Protein AF-A0A3B8L0F6-F1 (afdb_monomer)

pLDDT: mean 70.86, std 13.29, range [35.72, 90.81]

Secondary structure (DSSP, 8-state):
-HHHHHHHHHHHHHHHHHHHHHHHHHHHHHH-------SSHHHHHHHHHHHHHHHHHHHHHHH-HHHHHHHHHH-SS-HHHHHHHHHHHHHHTT--HHHHTTSBHHHHHHHHHHH---HHHHHHHHHHHHHHHHTT-TTSBGGGGTTS---------

Sequence (157 aa):
NKDKDIEIAAIDAQQNIAEAQAEIVGEALRNSTIDIVGGETTFFDKIVDSIKAGKSVDRFVDNSAVLTDVKNTFFNGDNQYFTTQLQQFAGQFGISFEDVKDLSVAALIGRMITMTDSDDDKSRLEDLLRVFRGAGVAGQKVASLGLVSNQADGATK

Radius of gyration: 28.63 Å; Cα contacts (8 Å, |Δi|>4): 71; chains: 1; bounding box: 83×54×57 Å

Structure (mmCIF, N/CA/C/O backbone):
data_AF-A0A3B8L0F6-F1
#
_entry.id   AF-A0A3B8L0F6-F1
#
loop_
_atom_site.group_PDB
_atom_site.id
_atom_site.type_symbol
_atom_site.label_atom_id
_atom_site.label_alt_id
_atom_site.label_comp_id
_atom_site.label_asym_id
_atom_site.label_entity_id
_atom_site.label_seq_id
_atom_site.pdbx_PDB_ins_code
_atom_site.Cartn_x
_atom_site.Cartn_y
_atom_site.Cartn_z
_atom_site.occupancy
_atom_site.B_iso_or_equiv
_atom_site.auth_seq_id
_atom_site.auth_comp_id
_atom_site.auth_asym_id
_atom_site.auth_atom_id
_atom_site.pdbx_PDB_model_num
ATOM 1 N N . ASN A 1 1 ? -61.389 9.939 32.278 1.00 63.78 1 ASN A N 1
ATOM 2 C CA . ASN A 1 1 ? -60.935 8.548 32.506 1.00 63.78 1 ASN A CA 1
ATOM 3 C C . ASN A 1 1 ? -60.111 8.014 31.349 1.00 63.78 1 ASN A C 1
ATOM 5 O O . ASN A 1 1 ? -58.996 7.617 31.620 1.00 63.78 1 ASN A O 1
ATOM 9 N N . LYS A 1 2 ? -60.550 8.128 30.085 1.00 70.81 2 LYS A N 1
ATOM 10 C CA . LYS A 1 2 ? -59.768 7.654 28.925 1.00 70.81 2 LYS A CA 1
ATOM 11 C C . LYS A 1 2 ? -58.355 8.247 28.796 1.00 70.81 2 LYS A C 1
ATOM 13 O O . LYS A 1 2 ? -57.433 7.503 28.506 1.00 70.81 2 LYS A O 1
ATOM 18 N N . ASP A 1 3 ? -58.169 9.543 29.048 1.00 75.88 3 ASP A N 1
ATOM 19 C CA . ASP A 1 3 ? -56.848 10.183 28.886 1.00 75.88 3 ASP A CA 1
ATOM 20 C C . ASP A 1 3 ? -55.818 9.676 29.904 1.00 75.88 3 ASP A C 1
ATOM 22 O O . ASP A 1 3 ? -54.661 9.455 29.569 1.00 75.88 3 ASP A O 1
ATOM 26 N N . LYS A 1 4 ? -56.271 9.406 31.133 1.00 79.75 4 LYS A N 1
ATOM 27 C CA . LYS A 1 4 ? -55.439 8.849 32.203 1.00 79.75 4 LYS A CA 1
ATOM 28 C C . LYS A 1 4 ? -55.053 7.395 31.917 1.00 79.75 4 LYS A C 1
ATOM 30 O O . LYS A 1 4 ? -53.928 7.003 32.189 1.00 79.75 4 LYS A O 1
ATOM 35 N N . ASP A 1 5 ? -55.966 6.618 31.336 1.00 79.44 5 ASP A N 1
ATOM 36 C CA . ASP A 1 5 ? -55.697 5.230 30.943 1.00 79.44 5 ASP A CA 1
ATOM 37 C C . ASP A 1 5 ? -54.689 5.160 29.779 1.00 79.44 5 ASP A C 1
ATOM 39 O O . ASP A 1 5 ? -53.827 4.284 29.758 1.00 79.44 5 ASP A O 1
ATOM 43 N N . ILE A 1 6 ? -54.749 6.113 28.837 1.00 82.06 6 ILE A N 1
ATOM 44 C CA . ILE A 1 6 ? -53.774 6.243 27.740 1.00 82.06 6 ILE A CA 1
ATOM 45 C C . ILE A 1 6 ? -52.395 6.636 28.281 1.00 82.06 6 ILE A C 1
ATOM 47 O O . ILE A 1 6 ? -51.388 6.086 27.845 1.00 82.06 6 ILE A O 1
ATOM 51 N N . GLU A 1 7 ? -52.343 7.563 29.238 1.00 81.81 7 GLU A N 1
ATOM 52 C CA . GLU A 1 7 ? -51.091 8.006 29.855 1.00 81.81 7 GLU A CA 1
ATOM 53 C C . GLU A 1 7 ? -50.421 6.882 30.658 1.00 81.81 7 GLU A C 1
ATOM 55 O O . GLU A 1 7 ? -49.219 6.665 30.523 1.00 81.81 7 GLU A O 1
ATOM 60 N N . ILE A 1 8 ? -51.199 6.097 31.412 1.00 86.31 8 ILE A N 1
ATOM 61 C CA . ILE A 1 8 ? -50.694 4.915 32.126 1.00 86.31 8 ILE A CA 1
ATOM 62 C C . ILE A 1 8 ? -50.157 3.872 31.135 1.00 86.31 8 ILE A C 1
ATOM 64 O O . ILE A 1 8 ? -49.035 3.400 31.298 1.00 86.31 8 ILE A O 1
ATOM 68 N N . ALA A 1 9 ? -50.896 3.575 30.061 1.00 84.19 9 ALA A N 1
ATOM 69 C CA . ALA A 1 9 ? -50.437 2.639 29.033 1.00 84.19 9 ALA A CA 1
ATOM 70 C C . ALA A 1 9 ? -49.164 3.122 28.308 1.00 84.19 9 ALA A C 1
ATOM 72 O O . ALA A 1 9 ? -48.327 2.312 27.909 1.00 84.19 9 ALA A O 1
ATOM 73 N N . ALA A 1 10 ? -48.995 4.438 28.143 1.00 83.44 10 ALA A N 1
ATOM 74 C CA . ALA A 1 10 ? -47.791 5.023 27.563 1.00 83.44 10 ALA A CA 1
ATOM 75 C C . ALA A 1 10 ? -46.576 4.904 28.500 1.00 83.44 10 ALA A C 1
ATOM 77 O O . ALA A 1 10 ? -45.477 4.611 28.028 1.00 83.44 10 ALA A O 1
ATOM 78 N N . ILE A 1 11 ? -46.769 5.089 29.810 1.00 86.94 11 ILE A N 1
ATOM 79 C CA . ILE A 1 11 ? -45.720 4.898 30.823 1.00 86.94 11 ILE A CA 1
ATOM 80 C C . ILE A 1 11 ? -45.291 3.427 30.875 1.00 86.94 11 ILE A C 1
ATOM 82 O O . ILE A 1 11 ? -44.094 3.145 30.829 1.00 86.94 11 ILE A O 1
ATOM 86 N N . ASP A 1 12 ? -46.243 2.492 30.871 1.00 89.00 12 ASP A N 1
ATOM 87 C CA . ASP A 1 12 ? -45.945 1.055 30.841 1.00 89.00 12 ASP A CA 1
ATOM 88 C C . ASP A 1 12 ? -45.167 0.668 29.572 1.00 89.00 12 ASP A C 1
ATOM 90 O O . ASP A 1 12 ? -44.209 -0.105 29.619 1.00 89.00 12 ASP A O 1
ATOM 94 N N . ALA A 1 13 ? -45.520 1.242 28.417 1.00 87.06 13 ALA A N 1
ATOM 95 C CA . ALA A 1 13 ? -44.775 1.030 27.179 1.00 87.06 13 ALA A CA 1
ATOM 96 C C . ALA A 1 13 ? -43.332 1.561 27.270 1.00 87.06 13 ALA A C 1
ATOM 98 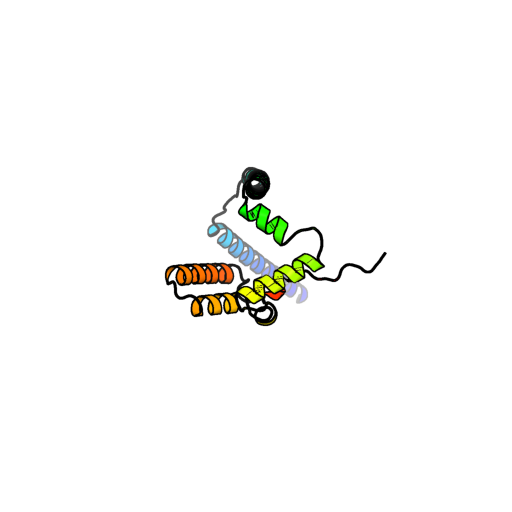O O . ALA A 1 13 ? -42.402 0.886 26.831 1.00 87.06 13 ALA A O 1
ATOM 99 N N . GLN A 1 14 ? -43.126 2.739 27.866 1.00 85.25 14 GLN A N 1
ATOM 100 C CA . GLN A 1 14 ? -41.789 3.299 28.086 1.00 85.25 14 GLN A CA 1
ATOM 101 C C . GLN A 1 14 ? -40.955 2.444 29.043 1.00 85.25 14 GLN A C 1
ATOM 103 O O . GLN A 1 14 ? -39.772 2.229 28.781 1.00 85.25 14 GLN A O 1
ATOM 108 N N . GLN A 1 15 ? -41.565 1.926 30.111 1.00 89.88 15 GLN A N 1
ATOM 109 C CA . GLN A 1 15 ? -40.901 1.034 31.056 1.00 89.88 15 GLN A CA 1
ATOM 110 C C . GLN A 1 15 ? -40.424 -0.249 30.366 1.00 89.88 15 GLN A C 1
ATOM 112 O O . GLN A 1 15 ? -39.253 -0.601 30.486 1.00 89.88 15 GLN A O 1
ATOM 117 N N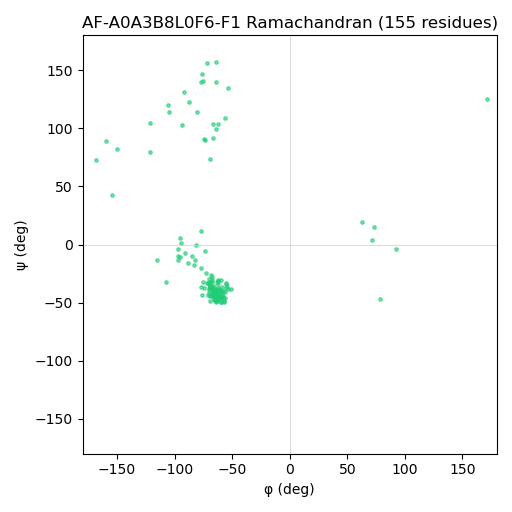 . ASN A 1 16 ? -41.285 -0.882 29.565 1.00 87.31 16 ASN A N 1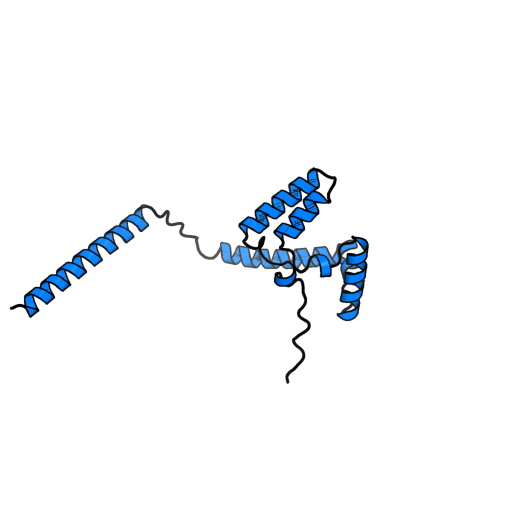
ATOM 118 C CA . ASN A 1 16 ? -40.930 -2.086 28.809 1.00 87.31 16 ASN A CA 1
ATOM 119 C C . ASN A 1 16 ? -39.796 -1.833 27.798 1.00 87.31 16 ASN A C 1
ATOM 121 O O . ASN A 1 16 ? -38.916 -2.672 27.614 1.00 87.31 16 ASN A O 1
ATOM 125 N N . ILE A 1 17 ? -39.786 -0.664 27.146 1.00 86.69 17 ILE A N 1
ATOM 126 C CA . ILE A 1 17 ? -38.710 -0.277 26.220 1.00 86.69 17 ILE A CA 1
ATOM 127 C C . ILE A 1 17 ? -37.392 -0.078 26.973 1.00 86.69 17 ILE A C 1
ATOM 129 O O . ILE A 1 17 ? -36.349 -0.535 26.507 1.00 86.69 17 ILE A O 1
ATOM 133 N N . ALA A 1 18 ? -37.425 0.597 28.122 1.00 87.56 18 ALA A N 1
ATOM 134 C CA . ALA A 1 18 ? -36.240 0.820 28.941 1.00 87.56 18 ALA A CA 1
ATOM 135 C C . ALA A 1 18 ? -35.661 -0.501 29.473 1.00 87.56 18 ALA A C 1
ATOM 137 O O . ALA A 1 18 ? -34.444 -0.675 29.477 1.00 87.56 18 ALA A O 1
ATOM 138 N N . GLU A 1 19 ? -36.520 -1.443 29.863 1.00 88.00 19 GLU A N 1
ATOM 139 C CA . GLU A 1 19 ? -36.121 -2.772 30.329 1.00 88.00 19 GLU A CA 1
ATOM 140 C C . GLU A 1 19 ? -35.447 -3.583 29.214 1.00 88.00 19 GLU A C 1
ATOM 142 O O . GLU A 1 19 ? -34.327 -4.061 29.395 1.00 88.00 19 GLU A O 1
ATOM 147 N N . ALA A 1 20 ? -36.043 -3.618 28.017 1.00 87.31 20 ALA A N 1
ATOM 148 C CA . ALA A 1 20 ? -35.443 -4.271 26.853 1.00 87.31 20 ALA A CA 1
ATOM 149 C C . ALA A 1 20 ? -34.111 -3.620 26.428 1.00 87.31 20 ALA A C 1
ATOM 151 O O . ALA A 1 20 ? -33.169 -4.307 26.036 1.00 87.31 20 ALA A O 1
ATOM 152 N N . GLN A 1 21 ? -33.997 -2.290 26.517 1.00 80.62 21 GLN A N 1
ATOM 153 C CA . GLN A 1 21 ? -32.741 -1.587 26.234 1.00 80.62 21 GLN A CA 1
ATOM 154 C C . GLN A 1 21 ? -31.657 -1.920 27.263 1.00 80.62 21 GLN A C 1
ATOM 156 O O . GLN A 1 21 ? -30.509 -2.150 26.883 1.00 80.62 21 GLN A O 1
ATOM 161 N N . ALA A 1 22 ? -32.009 -1.973 28.548 1.00 88.88 22 ALA A N 1
ATOM 162 C CA . ALA A 1 22 ? -31.083 -2.344 29.611 1.00 88.88 22 ALA A CA 1
ATOM 163 C C . ALA A 1 22 ? -30.607 -3.796 29.465 1.00 88.88 22 ALA A C 1
ATOM 165 O O . ALA A 1 22 ? -29.424 -4.067 29.665 1.00 88.88 22 ALA A O 1
ATOM 166 N N . GLU A 1 23 ? -31.493 -4.705 29.059 1.00 89.38 23 GLU A N 1
ATOM 167 C CA . GLU A 1 23 ? -31.158 -6.103 28.786 1.00 89.38 23 GLU A CA 1
ATOM 168 C C . GLU A 1 23 ? -30.182 -6.233 27.609 1.00 89.38 23 GLU A C 1
ATOM 170 O O . GLU A 1 23 ? -29.136 -6.866 27.749 1.00 89.38 23 GLU A O 1
ATOM 175 N N . ILE A 1 24 ? -30.448 -5.562 26.481 1.00 86.75 24 ILE A N 1
ATOM 176 C CA . ILE A 1 24 ? -29.558 -5.578 25.306 1.00 86.75 24 ILE A CA 1
ATOM 177 C C . ILE A 1 24 ? -28.183 -4.986 25.642 1.00 86.75 24 ILE A C 1
ATOM 179 O O . ILE A 1 24 ? -27.160 -5.540 25.244 1.00 86.75 24 ILE A O 1
ATOM 183 N N . VAL A 1 25 ? -28.136 -3.872 26.380 1.00 83.38 25 VAL A N 1
ATOM 184 C CA . VAL A 1 25 ? -26.873 -3.251 26.812 1.00 83.38 25 VAL A CA 1
ATOM 185 C C . VAL A 1 25 ? -26.133 -4.154 27.800 1.00 83.38 25 VAL A C 1
ATOM 187 O O . VAL A 1 25 ? -24.917 -4.306 27.696 1.00 83.38 25 VAL A O 1
ATOM 190 N N . GLY A 1 26 ? -26.852 -4.786 28.728 1.00 85.38 26 GLY A N 1
ATOM 191 C CA . GLY A 1 26 ? -26.292 -5.738 29.683 1.00 85.38 26 GLY A CA 1
ATOM 192 C C . GLY A 1 26 ? -25.671 -6.949 28.993 1.00 85.38 26 GLY A C 1
ATOM 193 O O . GLY A 1 26 ? -24.535 -7.309 29.295 1.00 85.38 26 GLY A O 1
ATOM 194 N N . GLU A 1 27 ? -26.367 -7.527 28.016 1.00 82.94 27 GLU A N 1
ATOM 195 C CA . GLU A 1 27 ? -25.877 -8.674 27.251 1.00 82.94 27 GLU A CA 1
ATOM 196 C C . GLU A 1 27 ? -24.719 -8.284 26.320 1.00 82.94 27 GLU A C 1
ATOM 198 O O . GLU A 1 27 ? -23.724 -9.006 26.219 1.00 82.94 27 GLU A O 1
ATOM 203 N N . ALA A 1 28 ? -24.778 -7.091 25.717 1.00 78.69 28 ALA A N 1
ATOM 204 C CA . ALA A 1 28 ? -23.678 -6.537 24.936 1.00 78.69 28 ALA A CA 1
ATOM 205 C C . ALA A 1 28 ? -22.418 -6.349 25.793 1.00 78.69 28 ALA A C 1
ATOM 207 O O . ALA A 1 28 ? -21.335 -6.716 25.350 1.00 78.69 28 ALA A O 1
ATOM 208 N N . LEU A 1 29 ? -22.535 -5.844 27.024 1.00 76.69 29 LEU A N 1
ATOM 209 C CA . LEU A 1 29 ? -21.406 -5.710 27.953 1.00 76.69 29 LEU A CA 1
ATOM 210 C C . LEU A 1 29 ? -20.914 -7.063 28.482 1.00 76.69 29 LEU A C 1
ATOM 212 O O . LEU A 1 29 ? -19.718 -7.229 28.705 1.00 76.69 29 LEU A O 1
ATOM 216 N N . ARG A 1 30 ? -21.813 -8.036 28.664 1.00 80.19 30 ARG A N 1
ATOM 217 C CA . ARG A 1 30 ? -21.471 -9.386 29.130 1.00 80.19 30 ARG A CA 1
ATOM 218 C C . ARG A 1 30 ? -20.687 -10.184 28.088 1.00 80.19 30 ARG A C 1
ATOM 220 O O . ARG A 1 30 ? -19.806 -10.954 28.462 1.00 80.19 30 ARG A O 1
ATOM 227 N N . ASN A 1 31 ? -21.003 -10.001 26.805 1.00 72.62 31 ASN A N 1
ATOM 228 C CA . ASN A 1 31 ? -20.358 -10.699 25.691 1.00 72.62 31 ASN A CA 1
ATOM 229 C C . ASN A 1 31 ? -19.227 -9.890 25.024 1.00 72.62 31 ASN A C 1
ATOM 231 O O . ASN A 1 31 ? -18.440 -10.445 24.259 1.00 72.62 31 ASN A O 1
ATOM 235 N N . SER A 1 32 ? -19.116 -8.587 25.297 1.00 64.31 32 SER A N 1
ATOM 236 C CA . SER A 1 32 ? -18.000 -7.779 24.800 1.00 64.31 32 SER A CA 1
ATOM 237 C C . SER A 1 32 ? -16.771 -7.988 25.674 1.00 64.31 32 SER A C 1
ATOM 239 O O . SER A 1 32 ? -16.730 -7.584 26.834 1.00 64.31 32 SER A O 1
ATOM 241 N N . THR A 1 33 ? -15.722 -8.576 25.105 1.00 64.62 33 THR A N 1
ATOM 242 C CA . THR A 1 33 ? -14.370 -8.457 25.655 1.00 64.62 33 THR A CA 1
ATOM 243 C C . THR A 1 33 ? -13.976 -6.980 25.602 1.00 64.62 33 THR A C 1
ATOM 245 O O . THR A 1 33 ? -13.719 -6.444 24.526 1.00 64.62 33 THR A O 1
ATOM 248 N N . ILE A 1 34 ? -14.001 -6.284 26.743 1.00 56.62 34 ILE A N 1
ATOM 249 C CA . ILE A 1 34 ? -13.574 -4.882 26.814 1.00 56.62 34 ILE A CA 1
ATOM 250 C C . ILE A 1 34 ? -12.043 -4.850 26.739 1.00 56.62 34 ILE A C 1
ATOM 252 O O . ILE A 1 34 ? -11.358 -4.905 27.760 1.00 56.62 34 ILE A O 1
ATOM 256 N N . ASP A 1 35 ? -11.513 -4.751 25.521 1.00 55.00 35 ASP A N 1
ATOM 257 C CA . ASP A 1 35 ? -10.113 -4.407 25.278 1.00 55.00 35 ASP A CA 1
ATOM 258 C C . ASP A 1 35 ? -9.917 -2.912 25.563 1.00 55.00 35 ASP A C 1
ATOM 260 O O . ASP A 1 35 ? -10.083 -2.047 24.699 1.00 55.00 35 ASP A O 1
ATOM 264 N N . ILE A 1 36 ? -9.578 -2.590 26.815 1.00 61.38 36 ILE A N 1
ATOM 265 C CA . ILE A 1 36 ? -9.073 -1.264 27.179 1.00 61.38 36 ILE A CA 1
ATOM 266 C C . ILE A 1 36 ? -7.703 -1.107 26.502 1.00 61.38 36 ILE A C 1
ATOM 268 O O . ILE A 1 36 ? -6.673 -1.489 27.058 1.00 61.38 36 ILE A O 1
ATOM 272 N N . VAL A 1 37 ? -7.673 -0.555 25.287 1.00 56.91 37 VAL A N 1
ATOM 273 C CA . VAL A 1 37 ? -6.415 -0.146 24.651 1.00 56.91 37 VAL A CA 1
ATOM 274 C C . VAL A 1 37 ? -5.827 1.020 25.449 1.00 56.91 37 VAL A C 1
ATOM 276 O O . VAL A 1 37 ? -6.322 2.146 25.418 1.00 56.91 37 VAL A O 1
ATOM 279 N N . GLY A 1 38 ? -4.802 0.704 26.242 1.00 58.25 38 GLY A N 1
ATOM 280 C CA . GLY A 1 38 ? -4.082 1.640 27.096 1.00 58.25 38 GLY A CA 1
ATOM 281 C C . GLY A 1 38 ? -3.572 2.858 26.325 1.00 58.25 38 GLY A C 1
ATOM 282 O O . GLY A 1 38 ? -3.031 2.748 25.224 1.00 58.25 38 GLY A O 1
ATOM 283 N N . GLY A 1 39 ? -3.775 4.030 26.924 1.00 68.75 39 GLY A N 1
ATOM 284 C CA . GLY A 1 39 ? -3.317 5.312 26.411 1.00 68.75 39 GLY A CA 1
ATOM 285 C C . GLY A 1 39 ? -1.790 5.438 26.340 1.00 68.75 39 GLY A C 1
ATOM 286 O O . GLY A 1 39 ? -1.045 4.776 27.055 1.00 68.75 39 GLY A O 1
ATOM 287 N N . GLU A 1 40 ? -1.364 6.352 25.467 1.00 60.22 40 GLU A N 1
ATOM 288 C CA . GLU A 1 40 ? -0.010 6.902 25.282 1.00 60.22 40 GLU A CA 1
ATOM 289 C C . GLU A 1 40 ? 1.018 6.051 24.513 1.00 60.22 40 GLU A C 1
ATOM 291 O O . GLU A 1 40 ? 1.625 6.575 23.576 1.00 60.22 40 GLU A O 1
ATOM 296 N N . THR A 1 41 ? 1.182 4.751 24.781 1.00 59.69 41 THR A N 1
ATOM 297 C CA . THR A 1 41 ? 2.279 3.975 24.154 1.00 59.69 41 THR A CA 1
ATOM 298 C C . THR A 1 41 ? 2.093 3.802 22.643 1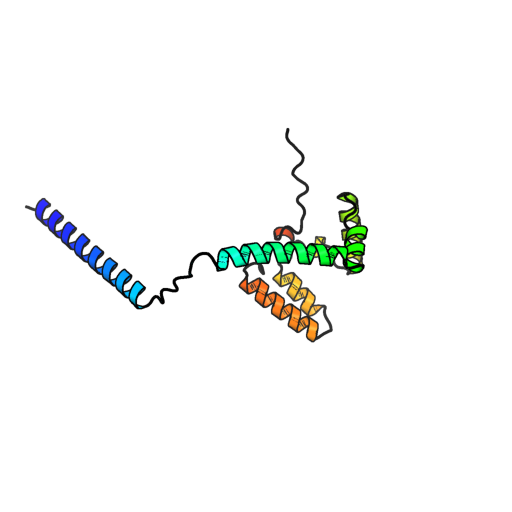.00 59.69 41 THR A C 1
ATOM 300 O O . THR A 1 41 ? 3.000 4.088 21.870 1.00 59.69 41 THR A O 1
ATOM 303 N N . THR A 1 42 ? 0.881 3.480 22.179 1.00 61.38 42 THR A N 1
ATOM 304 C CA . THR A 1 42 ? 0.597 3.322 20.739 1.00 61.38 42 THR A CA 1
ATOM 305 C C . THR A 1 42 ? 0.667 4.639 19.957 1.00 61.38 42 THR A C 1
ATOM 307 O O . THR A 1 42 ? 0.922 4.632 18.755 1.00 61.38 42 THR A O 1
ATOM 310 N N . PHE A 1 43 ? 0.432 5.785 20.605 1.00 60.34 43 PHE A N 1
ATOM 311 C CA . PHE A 1 43 ? 0.558 7.094 19.956 1.00 60.34 43 PHE A CA 1
ATOM 312 C C . PHE A 1 43 ? 2.028 7.495 19.807 1.00 60.34 43 PHE A C 1
ATOM 314 O O . PHE A 1 43 ? 2.437 7.935 18.732 1.00 60.34 43 PHE A O 1
ATOM 321 N N . PHE A 1 44 ? 2.830 7.280 20.853 1.00 64.12 44 PHE A N 1
ATOM 322 C CA . PHE A 1 44 ? 4.272 7.493 20.797 1.00 64.12 44 PHE A CA 1
ATOM 323 C C . PHE A 1 44 ? 4.939 6.561 19.782 1.00 64.12 44 PHE A C 1
ATOM 325 O O . PHE A 1 44 ? 5.697 7.040 18.940 1.00 64.12 44 PHE A O 1
ATOM 332 N N . ASP A 1 45 ? 4.583 5.274 19.784 1.00 62.78 45 ASP A N 1
ATOM 333 C CA . ASP A 1 45 ? 5.090 4.300 18.814 1.00 62.78 45 ASP A CA 1
ATOM 334 C C . ASP A 1 45 ? 4.725 4.715 17.389 1.00 62.78 45 ASP A C 1
ATOM 336 O O . ASP A 1 45 ? 5.598 4.783 16.533 1.00 62.78 45 ASP A O 1
ATOM 340 N N . LYS A 1 46 ? 3.482 5.145 17.134 1.00 62.03 46 LYS A N 1
ATOM 341 C CA . LYS A 1 46 ? 3.086 5.647 15.808 1.00 62.03 46 LYS A CA 1
ATOM 342 C C . LYS A 1 46 ? 3.866 6.887 15.372 1.00 62.03 46 LYS A C 1
ATOM 344 O O . LYS A 1 46 ? 4.233 6.976 14.201 1.00 62.03 46 LYS A O 1
ATOM 349 N N . ILE A 1 47 ? 4.133 7.844 16.264 1.00 60.91 47 ILE A N 1
ATOM 350 C CA . ILE A 1 47 ? 4.915 9.046 15.922 1.00 60.91 47 ILE A CA 1
ATOM 351 C C . ILE A 1 47 ? 6.376 8.683 15.667 1.00 60.91 47 ILE A C 1
ATOM 353 O O . ILE A 1 47 ? 6.948 9.086 14.654 1.00 60.91 47 ILE A O 1
ATOM 357 N N . VAL A 1 48 ? 6.986 7.916 16.565 1.00 64.38 48 VAL A N 1
ATOM 358 C CA . VAL A 1 48 ? 8.392 7.530 16.456 1.00 64.38 48 VAL A CA 1
ATOM 359 C C . VAL A 1 48 ? 8.612 6.616 15.256 1.00 64.38 48 VAL A C 1
ATOM 361 O O . VAL A 1 48 ? 9.593 6.809 14.540 1.00 64.38 48 VAL A O 1
ATOM 364 N N . ASP A 1 49 ? 7.699 5.692 14.975 1.0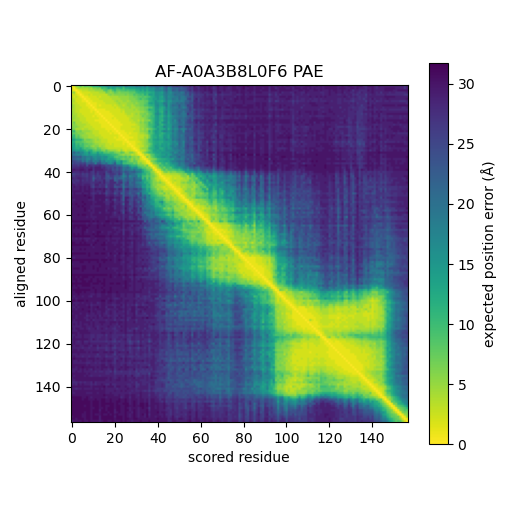0 58.94 49 ASP A N 1
ATOM 365 C CA . ASP A 1 49 ? 7.757 4.837 13.791 1.00 58.94 49 ASP A CA 1
ATOM 366 C C . ASP A 1 49 ? 7.540 5.633 12.509 1.00 58.94 49 ASP A C 1
ATOM 368 O O . ASP A 1 49 ? 8.244 5.392 11.535 1.00 58.94 49 ASP A O 1
ATOM 372 N N . SER A 1 50 ? 6.677 6.653 12.505 1.00 59.75 50 SER A N 1
ATOM 373 C CA . SER A 1 50 ? 6.524 7.548 11.347 1.00 59.75 50 SER A CA 1
ATOM 374 C C . SER A 1 50 ? 7.793 8.368 11.086 1.00 59.75 50 SER A C 1
ATOM 376 O O . SER A 1 50 ? 8.214 8.525 9.939 1.00 59.75 50 SER A O 1
ATOM 378 N N . ILE A 1 51 ? 8.456 8.849 12.143 1.00 62.84 51 ILE A N 1
ATOM 379 C CA . ILE A 1 51 ? 9.719 9.595 12.037 1.00 62.84 51 ILE A CA 1
ATOM 380 C C . ILE A 1 51 ? 10.868 8.669 11.608 1.00 62.84 51 ILE A C 1
ATOM 382 O O . ILE A 1 51 ? 11.685 9.047 10.764 1.00 62.84 51 ILE A O 1
ATOM 386 N N . LYS A 1 52 ? 10.938 7.449 12.154 1.00 58.84 52 LYS A N 1
ATOM 387 C CA . LYS A 1 52 ? 11.919 6.428 11.755 1.00 58.84 52 LYS A CA 1
ATOM 388 C C . LYS A 1 52 ? 11.698 5.979 10.314 1.00 58.84 52 LYS A C 1
ATOM 390 O O . LYS A 1 52 ? 12.670 5.912 9.567 1.00 58.84 52 LYS A O 1
ATOM 395 N N . ALA A 1 53 ? 10.453 5.737 9.910 1.00 58.12 53 ALA A N 1
ATOM 396 C CA . ALA A 1 53 ? 10.090 5.397 8.540 1.00 58.12 53 ALA A CA 1
ATOM 397 C C . ALA A 1 53 ? 10.506 6.518 7.582 1.00 58.12 53 ALA A C 1
ATOM 399 O O . ALA A 1 53 ? 11.253 6.251 6.645 1.00 58.12 53 ALA A O 1
ATOM 400 N N . GLY A 1 54 ? 10.156 7.775 7.883 1.00 60.88 54 GLY A N 1
ATOM 401 C CA . GLY A 1 54 ? 10.546 8.936 7.077 1.00 60.88 54 GLY A CA 1
ATOM 402 C C . GLY A 1 54 ? 12.062 9.074 6.913 1.00 60.88 54 GLY A C 1
ATOM 403 O O . GLY A 1 54 ? 12.551 9.164 5.792 1.00 60.88 54 GLY A O 1
ATOM 404 N N . LYS A 1 55 ? 12.830 8.992 8.010 1.00 61.38 55 LYS A N 1
ATOM 405 C CA . LYS A 1 55 ? 14.305 9.042 7.953 1.00 61.38 55 LYS A CA 1
ATOM 406 C C . LYS A 1 55 ? 14.936 7.828 7.276 1.00 61.38 55 LYS A C 1
ATOM 408 O O . LYS A 1 55 ? 16.006 7.954 6.687 1.00 61.38 55 LYS A O 1
ATOM 413 N N . SER A 1 56 ? 14.336 6.648 7.398 1.00 57.44 56 SER A N 1
ATOM 414 C CA . SER A 1 56 ? 14.848 5.446 6.740 1.00 57.44 56 SER A CA 1
ATOM 415 C C . SER A 1 56 ? 14.640 5.520 5.230 1.00 57.44 56 SER A C 1
ATOM 417 O O . SER A 1 56 ? 15.589 5.267 4.499 1.00 57.44 56 SER A O 1
ATOM 419 N N . VAL A 1 57 ? 13.466 5.960 4.767 1.00 59.25 57 VAL A N 1
ATOM 420 C CA . VAL A 1 57 ? 13.165 6.171 3.344 1.00 59.25 57 VAL A CA 1
ATOM 421 C C . VAL A 1 57 ? 14.090 7.231 2.749 1.00 59.25 57 VAL A C 1
ATOM 423 O O . VAL A 1 57 ? 14.700 6.974 1.718 1.00 59.25 57 VAL A O 1
ATOM 426 N N . ASP A 1 58 ? 14.277 8.361 3.434 1.00 60.16 58 ASP A N 1
ATOM 427 C CA . ASP A 1 58 ? 15.200 9.430 3.022 1.00 60.16 58 ASP A CA 1
ATOM 428 C C . ASP A 1 58 ? 16.641 8.905 2.870 1.00 60.16 58 ASP A C 1
ATOM 430 O O . ASP A 1 58 ? 17.275 9.050 1.826 1.00 60.16 58 ASP A O 1
ATOM 434 N N . ARG A 1 59 ? 17.121 8.128 3.853 1.00 61.09 59 ARG A N 1
ATOM 435 C CA . ARG A 1 59 ? 18.434 7.470 3.764 1.00 61.09 59 ARG A CA 1
ATOM 436 C C . ARG A 1 59 ? 18.506 6.407 2.671 1.00 61.09 59 ARG A C 1
ATOM 438 O O . ARG A 1 59 ? 19.574 6.252 2.087 1.00 61.09 59 ARG A O 1
ATOM 445 N N . PHE A 1 60 ? 17.440 5.656 2.403 1.00 55.97 60 PHE A N 1
ATOM 446 C CA . PHE A 1 60 ? 17.413 4.660 1.327 1.00 55.97 60 PHE A CA 1
ATOM 447 C C . PHE A 1 60 ? 17.441 5.314 -0.057 1.00 55.97 60 PHE A C 1
ATOM 449 O O . PHE A 1 60 ? 18.093 4.780 -0.950 1.00 55.97 60 PHE A O 1
ATOM 456 N N . VAL A 1 61 ? 16.789 6.465 -0.228 1.00 62.47 61 VAL A N 1
ATOM 457 C CA . VAL A 1 61 ? 16.846 7.259 -1.462 1.00 62.47 61 VAL A CA 1
ATOM 458 C C . VAL A 1 61 ? 18.258 7.811 -1.674 1.00 62.47 61 VAL A C 1
ATOM 460 O O . VAL A 1 61 ? 18.823 7.604 -2.745 1.00 62.47 61 VAL A O 1
ATOM 463 N N . ASP A 1 62 ? 18.863 8.410 -0.644 1.00 63.06 62 ASP A N 1
ATOM 464 C CA . ASP A 1 62 ? 20.205 9.006 -0.729 1.00 63.06 62 ASP A CA 1
ATOM 465 C C . ASP A 1 62 ? 21.343 7.976 -0.861 1.00 63.06 62 ASP A C 1
ATOM 467 O O . ASP A 1 62 ? 22.380 8.269 -1.452 1.00 63.06 62 ASP A O 1
ATOM 471 N N . ASN A 1 63 ? 21.187 6.765 -0.307 1.00 58.91 63 ASN A N 1
ATOM 472 C CA . ASN A 1 63 ? 22.223 5.719 -0.351 1.00 58.91 63 ASN A CA 1
ATOM 473 C C . ASN A 1 63 ? 22.027 4.694 -1.479 1.00 58.91 63 ASN A C 1
ATOM 475 O O . ASN A 1 63 ? 22.868 3.810 -1.643 1.00 58.91 63 ASN A O 1
ATOM 479 N N . SER A 1 64 ? 20.941 4.770 -2.250 1.00 53.31 64 SER A N 1
ATOM 480 C CA . SER A 1 64 ? 20.698 3.845 -3.356 1.00 53.31 64 SER A CA 1
ATOM 481 C C . SER A 1 64 ? 20.952 4.529 -4.691 1.00 53.31 64 SER A C 1
ATOM 483 O O . SER A 1 64 ? 20.202 5.413 -5.108 1.00 53.31 64 SER A O 1
ATOM 485 N N . ALA A 1 65 ? 21.986 4.060 -5.395 1.00 61.97 65 ALA A N 1
ATOM 486 C CA . ALA A 1 65 ? 22.292 4.492 -6.757 1.00 61.97 65 ALA A CA 1
ATOM 487 C C . ALA A 1 65 ? 21.087 4.292 -7.692 1.00 61.97 65 ALA A C 1
ATOM 489 O O . ALA A 1 65 ? 20.771 5.170 -8.479 1.00 61.97 65 ALA A O 1
ATOM 490 N N . VAL A 1 66 ? 20.333 3.201 -7.518 1.00 63.16 66 VAL A N 1
ATOM 491 C CA . VAL A 1 66 ? 19.152 2.891 -8.340 1.00 63.16 66 VAL A CA 1
ATOM 492 C C . VAL A 1 66 ? 18.000 3.866 -8.081 1.00 63.16 66 VAL A C 1
ATOM 494 O O . VAL A 1 66 ? 17.372 4.333 -9.025 1.00 63.16 66 VAL A O 1
ATOM 497 N N . LEU A 1 67 ? 17.713 4.212 -6.820 1.00 56.03 67 LEU A N 1
ATOM 498 C CA . LEU A 1 67 ? 16.650 5.184 -6.514 1.00 56.03 67 LEU A CA 1
ATOM 499 C C . LEU A 1 67 ? 17.071 6.608 -6.897 1.00 56.03 67 LEU A C 1
ATOM 501 O O . LEU A 1 67 ? 16.232 7.389 -7.342 1.00 56.03 67 LEU A O 1
ATOM 505 N N . THR A 1 68 ? 18.360 6.929 -6.774 1.00 68.94 68 THR A N 1
ATOM 506 C CA . THR A 1 68 ? 18.928 8.196 -7.249 1.00 68.94 68 THR A CA 1
ATOM 507 C C . THR A 1 68 ? 18.850 8.299 -8.772 1.00 68.94 68 THR A C 1
ATOM 509 O O . THR A 1 68 ? 18.450 9.338 -9.293 1.00 68.94 68 THR A O 1
ATOM 512 N N . ASP A 1 69 ? 19.136 7.220 -9.498 1.00 67.94 69 ASP A N 1
ATOM 513 C CA . ASP A 1 69 ? 19.025 7.176 -10.955 1.00 67.94 69 ASP A CA 1
ATOM 514 C C . ASP A 1 69 ? 17.570 7.293 -11.408 1.00 67.94 69 ASP A C 1
ATOM 516 O O . ASP A 1 69 ? 17.282 8.051 -12.330 1.00 67.94 69 ASP A O 1
ATOM 520 N N . VAL A 1 70 ? 16.625 6.638 -10.728 1.00 69.56 70 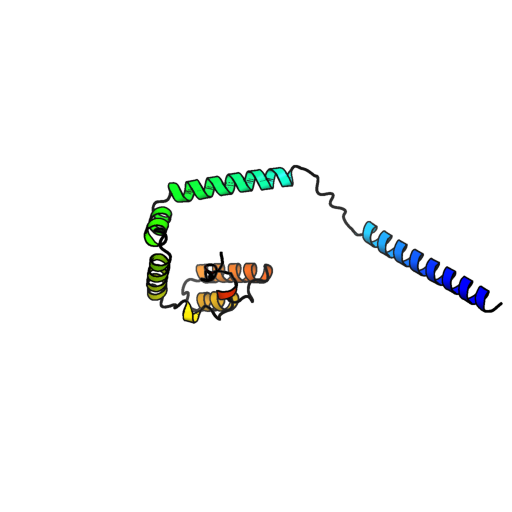VAL A N 1
ATOM 521 C CA . VAL A 1 70 ? 15.184 6.801 -10.991 1.00 69.56 70 VAL A CA 1
ATOM 522 C C . VAL A 1 70 ? 14.733 8.235 -10.703 1.00 69.56 70 VAL A C 1
ATOM 524 O O . VAL A 1 70 ? 14.029 8.825 -11.522 1.00 69.56 70 VAL A O 1
ATOM 527 N N . LYS A 1 71 ? 15.180 8.841 -9.596 1.00 71.69 71 LYS A N 1
ATOM 528 C CA . LYS A 1 71 ? 14.932 10.259 -9.302 1.00 71.69 71 LYS A CA 1
ATOM 529 C C . LYS A 1 71 ? 15.456 11.150 -10.428 1.00 71.69 71 LYS A C 1
ATOM 531 O O . LYS A 1 71 ? 14.711 11.980 -10.924 1.00 71.69 71 LYS A O 1
ATOM 536 N N . ASN A 1 72 ? 16.695 10.960 -10.866 1.00 71.25 72 ASN A N 1
ATOM 537 C CA . ASN A 1 72 ? 17.301 11.785 -11.912 1.00 71.25 72 ASN A CA 1
ATOM 538 C C . ASN A 1 72 ? 16.663 11.555 -13.292 1.00 71.25 72 ASN A C 1
ATOM 540 O O . ASN A 1 72 ? 16.567 12.485 -14.087 1.00 71.25 72 ASN A O 1
ATOM 544 N N . THR A 1 73 ? 16.213 10.329 -13.563 1.00 69.31 73 THR A N 1
ATOM 545 C CA . THR A 1 73 ? 15.607 9.933 -14.841 1.00 69.31 73 THR A CA 1
ATOM 546 C C . THR A 1 73 ? 14.168 10.420 -14.968 1.00 69.31 73 THR A C 1
ATOM 548 O O . THR A 1 73 ? 13.753 10.793 -16.058 1.00 69.31 73 THR A O 1
ATOM 551 N N . PHE A 1 74 ? 13.396 10.430 -13.879 1.00 64.31 74 PHE A N 1
ATOM 552 C CA . PHE A 1 74 ? 11.970 10.766 -13.920 1.00 64.31 74 PHE A CA 1
ATOM 553 C C . PHE A 1 74 ? 11.654 12.145 -13.324 1.00 64.31 74 PHE A C 1
ATOM 555 O O . PHE A 1 74 ? 10.757 12.829 -13.805 1.00 64.31 74 PHE A O 1
ATOM 562 N N . PHE A 1 75 ? 12.393 12.602 -12.316 1.00 68.69 75 PHE A N 1
ATOM 563 C CA . PHE A 1 75 ? 12.051 13.779 -11.519 1.00 68.69 75 PHE A CA 1
ATOM 564 C C . PHE A 1 75 ? 13.157 14.842 -11.580 1.00 68.69 75 PHE A C 1
ATOM 566 O O . PHE A 1 75 ? 13.941 15.010 -10.648 1.00 68.69 75 PHE A O 1
ATOM 573 N N . ASN A 1 76 ? 13.191 15.610 -12.673 1.00 71.69 76 ASN A N 1
ATOM 574 C CA . ASN A 1 76 ? 14.093 16.761 -12.832 1.00 71.69 76 ASN A CA 1
ATOM 575 C C . ASN A 1 76 ? 13.447 18.116 -12.456 1.00 71.69 76 ASN A C 1
ATOM 577 O O . ASN A 1 76 ? 14.063 19.162 -12.648 1.00 71.69 76 ASN A O 1
ATOM 581 N N . GLY A 1 77 ? 12.218 18.102 -11.927 1.00 65.06 77 GLY A N 1
ATOM 582 C CA . GLY A 1 77 ? 11.452 19.304 -11.573 1.00 65.06 77 GLY A CA 1
ATOM 583 C C . GLY A 1 77 ? 10.525 19.828 -12.677 1.00 65.06 77 GLY A C 1
ATOM 584 O O . GLY A 1 77 ? 9.758 20.751 -12.415 1.00 65.06 77 GLY A O 1
ATOM 585 N N . ASP A 1 78 ? 10.544 19.228 -13.872 1.00 72.62 78 ASP A N 1
ATOM 586 C CA . ASP A 1 78 ? 9.640 19.552 -14.977 1.00 72.62 78 ASP A CA 1
ATOM 587 C C . ASP A 1 78 ? 8.567 18.459 -15.162 1.00 72.62 78 ASP A C 1
ATOM 589 O O . ASP A 1 78 ? 8.856 17.289 -15.434 1.00 72.62 78 ASP A O 1
ATOM 593 N N . ASN A 1 79 ? 7.297 18.855 -15.038 1.00 64.88 79 ASN A N 1
ATOM 594 C CA . ASN A 1 79 ? 6.144 17.970 -15.222 1.00 64.88 79 ASN A CA 1
ATOM 595 C C . ASN A 1 79 ? 6.046 17.404 -16.651 1.00 64.88 79 ASN A C 1
ATOM 597 O O . ASN A 1 79 ? 5.546 16.291 -16.851 1.00 64.88 79 ASN A O 1
ATOM 601 N N . GLN A 1 80 ? 6.517 18.146 -17.655 1.00 69.56 80 GLN A N 1
ATOM 602 C CA . GLN A 1 80 ? 6.467 17.721 -19.055 1.00 69.56 80 GLN A CA 1
ATOM 603 C C . GLN A 1 80 ? 7.508 16.633 -19.349 1.00 69.56 80 GLN A C 1
ATOM 605 O O . GLN A 1 80 ? 7.224 15.663 -20.061 1.00 69.56 80 GLN A O 1
ATOM 610 N N . TYR A 1 81 ? 8.684 16.748 -18.733 1.00 75.25 81 TYR A N 1
ATOM 611 C CA . TYR A 1 81 ? 9.753 15.758 -18.821 1.00 75.25 81 TYR A CA 1
ATOM 612 C C . TYR A 1 81 ? 9.352 14.426 -18.175 1.00 75.25 81 TYR A C 1
ATOM 614 O O . TYR A 1 81 ? 9.471 13.377 -18.807 1.00 75.25 81 TYR A O 1
ATOM 622 N N . PHE A 1 82 ? 8.771 14.472 -16.971 1.00 74.12 82 PHE A N 1
ATOM 623 C CA . PHE A 1 82 ? 8.256 13.282 -16.285 1.00 74.12 82 PHE A CA 1
ATOM 624 C C . PHE A 1 82 ? 7.227 12.524 -17.135 1.00 74.12 82 PHE A C 1
ATOM 626 O O . PHE A 1 82 ? 7.322 11.308 -17.299 1.00 74.12 82 PHE A O 1
ATOM 633 N N . THR A 1 83 ? 6.272 13.247 -17.727 1.00 71.62 83 THR A N 1
ATOM 634 C CA . THR A 1 83 ? 5.212 12.650 -18.555 1.00 71.62 83 THR A CA 1
ATOM 635 C C . THR A 1 83 ? 5.785 11.961 -19.795 1.00 71.62 83 THR A C 1
ATOM 637 O O . THR A 1 83 ? 5.379 10.851 -20.135 1.00 71.62 83 THR A O 1
ATOM 640 N N . THR A 1 84 ? 6.776 12.583 -20.436 1.00 75.94 84 THR A N 1
ATOM 641 C CA . THR A 1 84 ? 7.455 12.030 -21.617 1.00 75.94 84 THR A CA 1
ATOM 642 C C . THR A 1 84 ? 8.245 10.767 -21.268 1.00 75.94 84 THR A C 1
ATOM 644 O O . THR A 1 84 ? 8.161 9.761 -21.976 1.00 75.94 84 THR A O 1
ATOM 647 N N . GLN A 1 85 ? 8.962 10.782 -20.143 1.00 76.44 85 GLN A N 1
ATOM 648 C CA . GLN A 1 85 ? 9.739 9.634 -19.683 1.00 76.44 85 GLN A CA 1
ATOM 649 C C . GLN A 1 85 ? 8.841 8.470 -19.252 1.00 76.44 85 GLN A C 1
ATOM 651 O O . GLN A 1 85 ? 9.140 7.309 -19.529 1.00 76.44 85 GLN A O 1
ATOM 656 N N . LEU A 1 86 ? 7.700 8.773 -18.629 1.00 70.50 86 LEU A N 1
ATOM 657 C CA . LEU A 1 86 ? 6.695 7.785 -18.250 1.00 70.50 86 LEU A CA 1
ATOM 658 C C . LEU A 1 86 ? 6.026 7.153 -19.480 1.00 70.50 86 LEU A C 1
ATOM 660 O O . LEU A 1 86 ? 5.825 5.942 -19.505 1.00 70.50 86 LEU A O 1
ATOM 664 N N . GLN A 1 87 ? 5.737 7.942 -20.520 1.00 66.19 87 GLN A N 1
ATOM 665 C CA . GLN A 1 87 ? 5.227 7.437 -21.800 1.00 66.19 87 GLN A CA 1
ATOM 666 C C . GLN A 1 87 ? 6.249 6.541 -22.514 1.00 66.19 87 GLN A C 1
ATOM 668 O O . GLN A 1 87 ? 5.880 5.481 -23.019 1.00 66.19 87 GLN A O 1
ATOM 673 N N . GLN A 1 88 ? 7.533 6.915 -22.516 1.00 67.88 88 GLN A N 1
ATOM 674 C CA . GLN A 1 88 ? 8.602 6.071 -23.061 1.00 67.88 88 GLN A CA 1
ATOM 675 C C . GLN A 1 88 ? 8.771 4.767 -22.279 1.00 67.88 88 GLN A C 1
ATOM 677 O O . GLN A 1 88 ? 8.904 3.708 -22.887 1.00 67.88 88 GLN A O 1
ATOM 682 N N . PHE A 1 89 ? 8.736 4.829 -20.949 1.00 67.12 89 PHE A N 1
ATOM 683 C CA . PHE A 1 89 ? 8.841 3.654 -20.091 1.00 67.12 89 PHE A CA 1
ATOM 684 C C . PHE A 1 89 ? 7.645 2.713 -20.280 1.00 67.12 89 PHE A C 1
ATOM 686 O O . PHE A 1 89 ? 7.836 1.528 -20.520 1.00 67.12 89 PHE A O 1
ATOM 693 N N . ALA A 1 90 ? 6.414 3.234 -20.280 1.00 59.25 90 ALA A N 1
ATOM 694 C CA . ALA A 1 90 ? 5.206 2.452 -20.558 1.00 59.25 90 ALA A CA 1
ATOM 695 C C . ALA A 1 90 ? 5.254 1.780 -21.946 1.00 59.25 90 ALA A C 1
ATOM 697 O O . ALA A 1 90 ? 4.925 0.600 -22.089 1.00 59.25 90 ALA A O 1
ATOM 698 N N . GLY A 1 91 ? 5.766 2.497 -22.954 1.00 59.91 91 GLY A N 1
ATOM 699 C CA . GLY A 1 91 ? 6.002 1.956 -24.293 1.00 59.91 91 GLY A CA 1
ATOM 700 C C . GLY A 1 91 ? 6.976 0.770 -24.332 1.00 59.91 91 GLY A C 1
ATOM 701 O O . GLY A 1 91 ? 6.804 -0.121 -25.160 1.00 59.91 91 GLY A O 1
ATOM 702 N N . GLN A 1 92 ? 7.954 0.699 -23.420 1.00 56.94 92 GLN A N 1
ATOM 703 C CA . GLN A 1 92 ? 8.925 -0.406 -23.353 1.00 56.94 92 GLN A CA 1
ATOM 704 C C . GLN A 1 92 ? 8.327 -1.719 -22.831 1.00 56.94 92 GLN A C 1
ATOM 706 O O . GLN A 1 92 ? 8.826 -2.788 -23.176 1.00 56.94 92 GLN A O 1
ATOM 711 N N . PHE A 1 93 ? 7.245 -1.66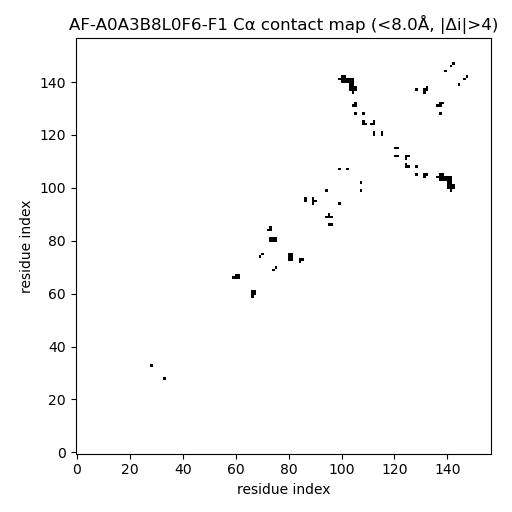1 -22.051 1.00 54.03 93 PHE A N 1
ATOM 712 C CA . PHE A 1 93 ? 6.546 -2.852 -21.548 1.00 54.03 93 PHE A CA 1
ATOM 713 C C . PHE A 1 93 ? 5.368 -3.273 -22.436 1.00 54.03 93 PHE A C 1
ATOM 715 O O . PHE A 1 93 ? 4.669 -4.229 -22.109 1.00 54.03 93 PHE A O 1
ATOM 722 N N . GLY A 1 94 ? 5.125 -2.568 -23.550 1.00 57.00 94 GLY A N 1
ATOM 723 C CA . GLY A 1 94 ? 3.993 -2.838 -24.442 1.00 57.00 94 GLY A CA 1
ATOM 724 C C . GLY A 1 94 ? 2.625 -2.634 -23.777 1.00 57.00 94 GLY A C 1
ATOM 725 O O . GLY A 1 94 ? 1.625 -3.173 -24.249 1.00 57.00 94 GLY A O 1
ATOM 726 N N . ILE A 1 95 ? 2.583 -1.890 -22.667 1.00 57.94 95 ILE A N 1
ATOM 727 C CA . ILE A 1 95 ? 1.375 -1.596 -21.897 1.00 57.94 95 ILE A CA 1
ATOM 728 C C . ILE A 1 95 ? 1.230 -0.078 -21.864 1.00 57.94 95 ILE A C 1
ATOM 730 O O . ILE A 1 95 ? 1.946 0.606 -21.133 1.00 57.94 95 ILE A O 1
ATOM 734 N N . SER A 1 96 ? 0.300 0.463 -22.649 1.00 59.72 96 SER A N 1
ATOM 735 C CA . SER A 1 96 ? 0.019 1.896 -22.600 1.00 59.72 96 SER A CA 1
ATOM 736 C C . SER A 1 96 ? -0.818 2.202 -21.360 1.00 59.72 96 SER A C 1
ATOM 738 O O . SER A 1 96 ? -1.751 1.469 -21.034 1.00 59.72 96 SER A O 1
ATOM 740 N N . PHE A 1 97 ? -0.536 3.316 -20.678 1.00 60.59 97 PHE A N 1
ATOM 741 C CA . PHE A 1 97 ? -1.384 3.792 -19.575 1.00 60.59 97 PHE A CA 1
ATOM 742 C C . PHE A 1 97 ? -2.850 3.965 -20.022 1.00 60.59 97 PHE A C 1
ATOM 744 O O . PHE A 1 97 ? -3.780 3.652 -19.281 1.00 60.59 97 PHE A O 1
ATOM 751 N N . GLU A 1 98 ? -3.036 4.363 -21.283 1.00 65.44 98 GLU A N 1
ATOM 752 C CA . GLU A 1 98 ? -4.313 4.407 -22.002 1.00 65.44 98 GLU A CA 1
ATOM 753 C C . GLU A 1 98 ? -5.093 3.079 -21.929 1.00 65.44 98 GLU A C 1
ATOM 755 O O . GLU A 1 98 ? -6.309 3.088 -21.743 1.00 65.44 98 GLU A O 1
ATOM 760 N N . ASP A 1 99 ? -4.388 1.945 -21.998 1.00 67.50 99 ASP A N 1
ATOM 761 C CA . ASP A 1 99 ? -4.964 0.597 -22.050 1.00 67.50 99 ASP A CA 1
ATOM 762 C C . ASP A 1 99 ? -5.327 0.053 -20.664 1.00 67.50 99 ASP A C 1
ATOM 764 O O . ASP A 1 99 ? -6.070 -0.922 -20.561 1.00 67.50 99 ASP A O 1
ATOM 768 N N . VAL A 1 100 ? -4.781 0.643 -19.592 1.00 70.75 100 VAL A N 1
ATOM 769 C CA . VAL A 1 100 ? -4.952 0.164 -18.207 1.00 70.75 100 VAL A CA 1
ATOM 770 C C . VAL A 1 100 ? -5.716 1.134 -17.309 1.00 70.75 100 VAL A C 1
ATOM 772 O O . VAL A 1 100 ? -6.179 0.728 -16.245 1.00 70.75 100 VAL A O 1
ATOM 775 N N . LYS A 1 101 ? -5.919 2.390 -17.729 1.00 69.12 101 LYS A N 1
ATOM 776 C CA . LYS A 1 101 ? -6.606 3.425 -16.932 1.00 69.12 101 LYS A CA 1
ATOM 777 C C . LYS A 1 101 ? -8.033 3.042 -16.534 1.00 69.12 101 LYS A C 1
ATOM 779 O O . LYS A 1 101 ? -8.482 3.363 -15.432 1.00 69.12 101 LYS A O 1
ATOM 784 N N . ASP A 1 102 ? -8.733 2.352 -17.432 1.00 78.50 102 ASP A N 1
ATOM 785 C CA . ASP A 1 102 ? -10.122 1.933 -17.249 1.00 78.50 102 ASP A CA 1
ATOM 786 C C . ASP A 1 102 ? -10.258 0.551 -16.605 1.00 78.50 102 ASP A C 1
ATOM 788 O O . ASP A 1 102 ? -11.366 0.158 -16.229 1.00 78.50 102 ASP A O 1
ATOM 792 N N . LEU A 1 103 ? -9.145 -0.165 -16.422 1.00 80.69 103 LEU A N 1
ATOM 793 C CA . LEU A 1 103 ? -9.134 -1.432 -15.706 1.00 80.69 103 LEU A CA 1
ATOM 794 C C . LEU A 1 103 ? -9.218 -1.179 -14.203 1.00 80.69 103 LEU A C 1
ATOM 796 O O . LEU A 1 103 ? -8.683 -0.205 -13.670 1.00 80.69 103 LEU A O 1
ATOM 800 N N . SER A 1 104 ? -9.884 -2.095 -13.504 1.00 83.69 104 SER A N 1
ATOM 801 C CA . SER A 1 104 ? -9.779 -2.169 -12.053 1.00 83.69 104 SER A CA 1
ATOM 802 C C . SER A 1 104 ? -8.411 -2.713 -11.645 1.00 83.69 104 SER A C 1
ATOM 804 O O . SER A 1 104 ? -7.780 -3.454 -12.404 1.00 83.69 104 SER A O 1
ATOM 806 N N . VAL A 1 105 ? -7.963 -2.404 -10.428 1.00 79.75 105 VAL A N 1
ATOM 807 C CA . VAL A 1 105 ? -6.719 -2.968 -9.870 1.00 79.75 105 VAL A CA 1
ATOM 808 C C . VAL A 1 105 ? -6.739 -4.500 -9.924 1.00 79.75 105 VAL A C 1
ATOM 810 O O . VAL A 1 105 ? -5.745 -5.123 -10.287 1.00 79.75 105 VAL A O 1
ATOM 813 N N . ALA A 1 106 ? -7.893 -5.124 -9.671 1.00 83.88 106 ALA A N 1
ATOM 814 C CA . ALA A 1 106 ? -8.058 -6.567 -9.819 1.00 83.88 106 ALA A CA 1
ATOM 815 C C . ALA A 1 106 ? -7.932 -7.063 -11.266 1.00 83.88 106 ALA A C 1
ATOM 817 O O . ALA A 1 106 ? -7.346 -8.119 -11.490 1.00 83.88 106 ALA A O 1
ATOM 818 N N . ALA A 1 107 ? -8.479 -6.331 -12.241 1.00 84.75 107 ALA A N 1
ATOM 819 C CA . ALA A 1 107 ? -8.379 -6.691 -13.655 1.00 84.75 107 ALA A CA 1
ATOM 820 C C . ALA A 1 107 ? -6.944 -6.537 -14.177 1.00 84.75 107 ALA A C 1
ATOM 822 O O . ALA A 1 107 ? -6.479 -7.373 -14.950 1.00 84.75 107 ALA A O 1
ATOM 823 N N . LEU A 1 108 ? -6.223 -5.512 -13.711 1.00 82.94 108 LEU A N 1
ATOM 824 C CA . LEU A 1 108 ? -4.810 -5.313 -14.018 1.00 82.94 108 LEU A CA 1
ATOM 825 C C . LEU A 1 108 ? -3.953 -6.455 -13.451 1.00 82.94 108 LEU A C 1
ATOM 827 O O . LEU A 1 108 ? -3.177 -7.057 -14.188 1.00 82.94 108 LEU A O 1
ATOM 831 N N . ILE A 1 109 ? -4.130 -6.799 -12.170 1.00 83.06 109 ILE A N 1
ATOM 832 C CA . ILE A 1 109 ? -3.401 -7.907 -11.531 1.00 83.06 109 ILE A CA 1
ATOM 833 C C . ILE A 1 109 ? -3.752 -9.248 -12.183 1.00 83.06 109 ILE A C 1
ATOM 835 O O . ILE A 1 109 ? -2.857 -10.036 -12.470 1.00 83.06 109 ILE A O 1
ATOM 839 N N . GLY A 1 110 ? -5.026 -9.484 -12.506 1.00 86.56 110 GLY A N 1
ATOM 840 C CA . GLY A 1 110 ? -5.452 -10.675 -13.244 1.00 86.56 110 GLY A CA 1
ATOM 841 C C . GLY A 1 110 ? -4.780 -10.793 -14.614 1.00 86.56 110 GLY A C 1
ATOM 842 O O . GLY A 1 110 ? -4.297 -11.865 -14.969 1.00 86.56 110 GLY A O 1
ATOM 843 N N . ARG A 1 111 ? -4.667 -9.685 -15.356 1.00 82.44 111 ARG A N 1
ATOM 844 C CA . ARG A 1 111 ? -3.939 -9.650 -16.632 1.00 82.44 111 ARG A CA 1
ATOM 845 C C . ARG A 1 111 ? -2.447 -9.947 -16.442 1.00 82.44 111 ARG A C 1
ATOM 847 O O . ARG A 1 111 ? -1.895 -10.724 -17.214 1.00 82.44 111 ARG A O 1
ATOM 854 N N . MET A 1 112 ? -1.814 -9.410 -15.397 1.00 79.69 112 MET A N 1
ATOM 855 C CA . MET A 1 112 ? -0.409 -9.705 -15.079 1.00 79.69 112 MET A CA 1
ATOM 856 C C . MET A 1 112 ? -0.184 -11.185 -14.738 1.00 79.69 112 MET A C 1
ATOM 858 O O . MET A 1 112 ? 0.777 -11.769 -15.224 1.00 79.69 112 MET A O 1
ATOM 862 N N . ILE A 1 113 ? -1.104 -11.828 -14.009 1.00 84.69 113 ILE A N 1
ATOM 863 C CA . ILE A 1 113 ? -1.043 -13.275 -13.727 1.00 84.69 113 ILE A CA 1
ATOM 864 C C . ILE A 1 113 ? -1.075 -14.091 -15.027 1.00 84.69 113 ILE A C 1
ATOM 866 O O . ILE A 1 113 ? -0.350 -15.074 -15.154 1.00 84.69 113 ILE A O 1
ATOM 870 N N . THR A 1 114 ? -1.881 -13.676 -16.012 1.00 83.81 114 THR A N 1
ATOM 871 C CA . THR A 1 114 ? -1.979 -14.374 -17.309 1.00 83.81 114 THR A CA 1
ATOM 872 C C . THR A 1 114 ? -0.809 -14.118 -18.259 1.00 83.81 114 THR A C 1
ATOM 874 O O . THR A 1 114 ? -0.618 -14.895 -19.187 1.00 83.81 114 THR A O 1
ATOM 877 N N . MET A 1 115 ? -0.057 -13.031 -18.060 1.00 78.81 115 MET A N 1
ATOM 878 C CA . MET A 1 115 ? 1.080 -12.643 -18.910 1.00 78.81 115 MET A CA 1
ATOM 879 C C . MET A 1 115 ? 2.436 -13.081 -18.340 1.00 78.81 115 MET A C 1
ATOM 881 O O . MET A 1 115 ? 3.447 -12.975 -19.026 1.00 78.81 115 MET A O 1
ATOM 885 N N . THR A 1 116 ? 2.464 -13.550 -17.095 1.00 80.81 116 THR A N 1
ATOM 886 C CA . THR A 1 116 ? 3.669 -14.021 -16.414 1.00 80.81 116 THR A CA 1
ATOM 887 C C . THR A 1 116 ? 3.855 -15.523 -16.621 1.00 80.81 116 THR A C 1
ATOM 889 O O . THR A 1 116 ? 2.955 -16.316 -16.343 1.00 80.81 116 THR A O 1
ATOM 892 N N . ASP A 1 117 ? 5.064 -15.925 -17.015 1.00 77.06 117 ASP A N 1
ATOM 893 C CA . ASP A 1 117 ? 5.438 -17.336 -17.191 1.00 77.06 117 ASP A CA 1
ATOM 894 C C . ASP A 1 117 ? 5.978 -17.996 -15.904 1.00 77.06 117 ASP A C 1
ATOM 896 O O . ASP A 1 117 ? 6.034 -19.219 -15.809 1.00 77.06 117 ASP A O 1
ATOM 900 N N . SER A 1 118 ? 6.349 -17.198 -14.898 1.00 82.25 118 SER A N 1
ATOM 901 C CA . SER A 1 118 ? 6.919 -17.641 -13.617 1.00 82.25 118 SER A CA 1
ATOM 902 C C . SER A 1 118 ? 5.832 -17.961 -12.585 1.00 82.25 118 SER A C 1
ATOM 904 O O . SER A 1 118 ? 5.026 -17.100 -12.230 1.00 82.25 118 SER A O 1
ATOM 906 N N . ASP A 1 119 ? 5.820 -19.187 -12.061 1.00 78.75 119 ASP A N 1
ATOM 907 C CA . ASP A 1 119 ? 4.831 -19.609 -11.057 1.00 78.75 119 ASP A CA 1
ATOM 908 C C . ASP A 1 119 ? 5.004 -18.891 -9.703 1.00 78.75 119 ASP A C 1
ATOM 910 O O . ASP A 1 119 ? 4.015 -18.624 -9.015 1.00 78.75 119 ASP A O 1
ATOM 914 N N . ASP A 1 120 ? 6.227 -18.475 -9.362 1.00 81.12 120 ASP A N 1
ATOM 915 C CA . ASP A 1 120 ? 6.503 -17.672 -8.162 1.00 81.12 120 ASP A CA 1
ATOM 916 C C . ASP A 1 120 ? 5.870 -16.277 -8.255 1.00 81.12 120 ASP A C 1
ATOM 918 O O . ASP A 1 120 ? 5.315 -15.757 -7.283 1.00 81.12 120 ASP A O 1
ATOM 922 N N . ASP A 1 121 ? 5.917 -15.668 -9.440 1.00 82.25 121 ASP A N 1
ATOM 923 C CA . ASP A 1 121 ? 5.352 -14.339 -9.663 1.00 82.25 121 ASP A CA 1
ATOM 924 C C . ASP A 1 121 ? 3.824 -14.390 -9.754 1.00 82.25 121 ASP A C 1
ATOM 926 O O . ASP A 1 121 ? 3.156 -13.476 -9.268 1.00 82.25 121 ASP A O 1
ATOM 930 N N . LYS A 1 122 ? 3.248 -15.487 -10.269 1.00 86.25 122 LYS A N 1
ATOM 931 C CA . LYS A 1 122 ? 1.797 -15.730 -10.187 1.00 86.25 122 LYS A CA 1
ATOM 932 C C . LYS A 1 122 ? 1.326 -15.786 -8.736 1.00 86.25 122 LYS A C 1
ATOM 934 O O . LYS A 1 122 ? 0.397 -15.066 -8.385 1.00 86.25 122 LYS A O 1
ATOM 939 N N . SER A 1 123 ? 2.002 -16.563 -7.888 1.00 87.94 123 SER A N 1
ATOM 940 C CA . SER A 1 123 ? 1.665 -16.694 -6.462 1.00 87.94 123 SER A CA 1
ATOM 941 C C . SER A 1 123 ? 1.696 -15.340 -5.735 1.00 87.94 123 SER A C 1
ATOM 943 O O . SER A 1 123 ? 0.748 -14.955 -5.049 1.00 87.94 123 SER A O 1
ATOM 945 N N . ARG A 1 124 ? 2.732 -14.529 -5.987 1.00 84.44 124 ARG A N 1
ATOM 946 C CA . ARG A 1 124 ? 2.846 -13.168 -5.432 1.00 84.44 124 ARG A CA 1
ATOM 947 C C . ARG A 1 124 ? 1.732 -12.233 -5.904 1.00 84.44 124 ARG A C 1
ATOM 949 O O . ARG A 1 124 ? 1.224 -11.432 -5.120 1.00 84.44 124 ARG A O 1
ATOM 956 N N . LEU A 1 125 ? 1.353 -12.310 -7.178 1.00 84.88 125 LEU A N 1
ATOM 957 C CA . LEU A 1 125 ? 0.268 -11.507 -7.742 1.00 84.88 125 LEU A CA 1
ATOM 958 C C . LEU A 1 125 ? -1.105 -11.940 -7.203 1.00 84.88 125 LEU A C 1
ATOM 960 O O . LEU A 1 125 ? -1.967 -11.089 -6.978 1.00 84.88 125 LEU A O 1
ATOM 964 N N . GLU A 1 126 ? -1.308 -13.229 -6.936 1.00 88.56 126 GLU A N 1
ATOM 965 C CA . GLU A 1 126 ? -2.509 -13.747 -6.272 1.00 88.56 126 GLU A CA 1
ATOM 966 C C . GLU A 1 126 ? -2.622 -13.260 -4.821 1.00 88.56 126 GLU A C 1
ATOM 968 O O . GLU A 1 126 ? -3.704 -12.850 -4.382 1.00 88.56 126 GLU A O 1
ATOM 973 N N . ASP A 1 127 ? -1.507 -13.228 -4.093 1.00 90.81 127 ASP A N 1
ATOM 974 C CA . ASP A 1 127 ? -1.460 -12.687 -2.736 1.00 90.81 127 ASP A CA 1
ATOM 975 C C . ASP A 1 127 ? -1.720 -11.179 -2.713 1.00 90.81 127 ASP A C 1
ATOM 977 O O . ASP A 1 127 ? -2.529 -10.700 -1.912 1.00 90.81 127 ASP A O 1
ATOM 981 N N . LEU A 1 128 ? -1.135 -10.426 -3.648 1.00 84.25 128 LEU A N 1
ATOM 982 C CA . LEU A 1 128 ? -1.444 -9.006 -3.826 1.00 84.25 128 LEU A CA 1
ATOM 983 C C . LEU A 1 128 ? -2.930 -8.799 -4.128 1.00 84.25 128 LEU A C 1
ATOM 985 O O . LEU A 1 128 ? -3.577 -7.956 -3.505 1.00 84.25 128 LEU A O 1
ATOM 989 N N . LEU A 1 129 ? -3.512 -9.598 -5.023 1.00 86.62 129 LEU A N 1
ATOM 990 C CA . LEU A 1 129 ? -4.937 -9.530 -5.333 1.00 86.62 129 LEU A CA 1
ATOM 991 C C . LEU A 1 129 ? -5.806 -9.774 -4.092 1.00 86.62 129 LEU A C 1
ATOM 993 O O . LEU A 1 129 ? -6.815 -9.089 -3.906 1.00 86.62 129 LEU A O 1
ATOM 997 N N . ARG A 1 130 ? -5.422 -10.718 -3.224 1.00 88.56 130 ARG A N 1
ATOM 998 C CA . ARG A 1 130 ? -6.107 -10.988 -1.952 1.00 88.56 130 ARG A CA 1
ATOM 999 C C . ARG A 1 130 ? -6.022 -9.787 -1.005 1.00 88.56 130 ARG A C 1
ATOM 1001 O O . ARG A 1 130 ? -7.047 -9.405 -0.439 1.00 88.56 130 ARG A O 1
ATOM 1008 N N . VAL A 1 131 ? -4.856 -9.151 -0.894 1.00 86.06 131 VAL A N 1
ATOM 1009 C CA . VAL A 1 131 ? -4.650 -7.938 -0.080 1.00 86.06 131 VAL A CA 1
ATOM 1010 C C . VAL A 1 131 ? -5.494 -6.771 -0.597 1.00 86.06 131 VAL A C 1
ATOM 1012 O O . VAL A 1 131 ? -6.240 -6.163 0.168 1.00 86.06 131 VAL A O 1
ATOM 1015 N N . PHE A 1 132 ? -5.464 -6.491 -1.902 1.00 79.88 132 PHE A N 1
ATOM 1016 C CA . PHE A 1 132 ? -6.237 -5.396 -2.496 1.00 79.88 132 PHE A CA 1
ATOM 1017 C C . PHE A 1 132 ? -7.754 -5.637 -2.445 1.00 79.88 132 PHE A C 1
ATOM 1019 O O . PHE A 1 132 ? -8.528 -4.682 -2.341 1.00 79.88 132 PHE A O 1
ATOM 1026 N N . ARG A 1 133 ? -8.203 -6.901 -2.487 1.00 84.12 133 ARG A N 1
ATOM 1027 C CA . ARG A 1 133 ? -9.612 -7.269 -2.254 1.00 84.12 133 ARG A CA 1
ATOM 1028 C C . ARG A 1 133 ? -10.013 -7.051 -0.800 1.00 84.12 133 ARG A C 1
ATOM 1030 O O . ARG A 1 133 ? -11.061 -6.461 -0.563 1.00 84.12 133 ARG A O 1
ATOM 1037 N N . GLY A 1 134 ? -9.173 -7.464 0.150 1.00 80.19 134 GLY A N 1
ATOM 1038 C CA . GLY A 1 134 ? -9.394 -7.231 1.580 1.00 80.19 134 GLY A CA 1
ATOM 1039 C C . GLY A 1 134 ? -9.421 -5.745 1.949 1.00 80.19 134 GLY A C 1
ATOM 1040 O O . GLY A 1 134 ? -10.215 -5.335 2.786 1.00 80.19 134 GLY A O 1
ATOM 1041 N N . ALA A 1 135 ? -8.621 -4.926 1.265 1.00 81.12 135 ALA A N 1
ATOM 1042 C CA . ALA A 1 135 ? -8.587 -3.475 1.432 1.00 81.12 135 ALA A CA 1
ATOM 1043 C C . ALA A 1 135 ? -9.704 -2.723 0.673 1.00 81.12 135 ALA A C 1
ATOM 1045 O O . ALA A 1 135 ? -9.762 -1.498 0.731 1.00 81.12 135 ALA A O 1
ATOM 1046 N N . GLY A 1 136 ? -10.581 -3.418 -0.066 1.00 80.38 136 GLY A N 1
ATOM 1047 C CA . GLY A 1 136 ? -11.704 -2.805 -0.792 1.00 80.38 136 GLY A CA 1
ATOM 1048 C C . GLY A 1 136 ? -11.320 -1.977 -2.029 1.00 80.38 136 GLY A C 1
ATOM 1049 O O . GLY A 1 136 ? -12.187 -1.409 -2.688 1.00 80.38 136 GLY A O 1
ATOM 1050 N N . VAL A 1 137 ? -10.038 -1.934 -2.388 1.00 79.44 137 VAL A N 1
ATOM 1051 C CA . VAL A 1 137 ? -9.498 -1.136 -3.506 1.00 79.44 137 VAL A CA 1
ATOM 1052 C C . VAL A 1 137 ? -9.368 -1.937 -4.807 1.00 79.44 137 VAL A C 1
ATOM 1054 O O . VAL A 1 137 ? -9.193 -1.370 -5.879 1.00 79.44 137 VAL A O 1
ATOM 1057 N N . ALA A 1 138 ? -9.534 -3.262 -4.752 1.00 78.69 138 ALA A N 1
ATOM 1058 C CA . ALA A 1 138 ? -9.502 -4.152 -5.916 1.00 78.69 138 ALA A CA 1
ATOM 1059 C C . ALA A 1 138 ? -10.498 -3.778 -7.031 1.00 78.69 138 ALA A C 1
ATOM 1061 O O . ALA A 1 138 ? -10.217 -4.008 -8.207 1.00 78.69 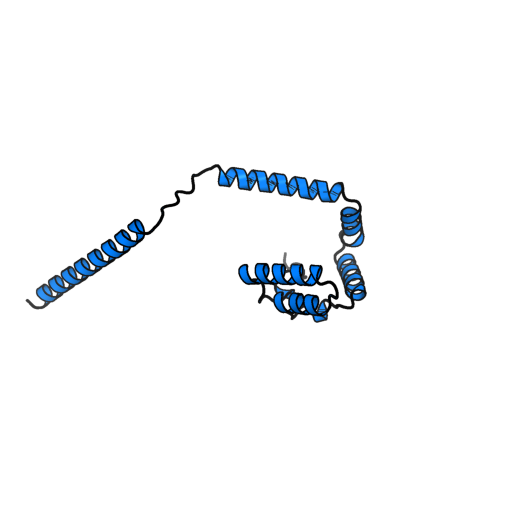138 ALA A O 1
ATOM 1062 N N . GLY A 1 139 ? -11.662 -3.229 -6.670 1.00 79.44 139 GLY A N 1
ATOM 1063 C CA . GLY A 1 139 ? -12.693 -2.796 -7.619 1.00 79.44 139 GLY A CA 1
ATOM 1064 C C . GLY A 1 139 ? -12.490 -1.382 -8.168 1.00 79.44 139 GLY A C 1
ATOM 1065 O O . GLY A 1 139 ? -13.190 -0.993 -9.101 1.00 79.44 139 GLY A O 1
ATOM 1066 N N . GLN A 1 140 ? -11.551 -0.612 -7.614 1.00 81.88 140 GLN A N 1
ATOM 1067 C CA . GLN A 1 140 ? -11.295 0.756 -8.049 1.00 81.88 140 GLN A CA 1
ATOM 1068 C C . GLN A 1 140 ? -10.530 0.759 -9.371 1.00 81.88 140 GLN A C 1
ATOM 1070 O O . GLN A 1 140 ? -9.644 -0.070 -9.597 1.00 81.88 140 GLN A O 1
ATOM 1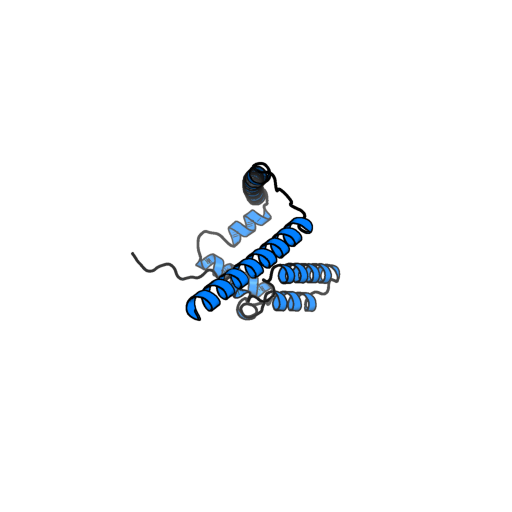075 N N . LYS A 1 141 ? -10.887 1.697 -10.254 1.00 82.19 141 LYS A N 1
ATOM 1076 C CA . LYS A 1 141 ? -10.158 1.919 -11.505 1.00 82.19 141 LYS A CA 1
ATOM 1077 C C . LYS A 1 141 ? -8.750 2.389 -11.186 1.00 82.19 141 LYS A C 1
ATOM 1079 O O . LYS A 1 141 ? -8.588 3.252 -10.327 1.00 82.19 141 LYS A O 1
ATOM 1084 N N . VAL A 1 142 ? -7.755 1.918 -11.924 1.00 75.31 142 VAL A N 1
ATOM 1085 C CA . VAL A 1 142 ? -6.357 2.349 -11.759 1.00 75.31 142 VAL A CA 1
ATOM 1086 C C . VAL A 1 142 ? -6.233 3.876 -11.869 1.00 75.31 142 VAL A C 1
ATOM 1088 O O . VAL A 1 142 ? -5.517 4.493 -11.084 1.00 75.31 142 VAL A O 1
ATOM 1091 N N . ALA A 1 143 ? -7.029 4.510 -12.738 1.00 74.62 143 ALA A N 1
ATOM 1092 C CA . ALA A 1 143 ? -7.109 5.969 -12.830 1.00 74.62 143 ALA A CA 1
ATOM 1093 C C . ALA A 1 143 ? -7.618 6.662 -11.547 1.00 74.62 143 ALA A C 1
ATOM 1095 O O . ALA A 1 143 ? -7.216 7.782 -11.249 1.00 74.62 143 ALA A O 1
ATOM 1096 N N . SER A 1 144 ? -8.492 6.003 -10.778 1.00 68.06 144 SER A N 1
ATOM 1097 C CA . SER A 1 144 ? -9.097 6.550 -9.552 1.00 68.06 144 SER A CA 1
ATOM 1098 C C . SER A 1 144 ? -8.218 6.429 -8.305 1.00 68.06 144 SER A C 1
ATOM 1100 O O . SER A 1 144 ? -8.486 7.113 -7.323 1.00 68.06 144 SER A O 1
ATOM 1102 N N . LEU A 1 145 ? -7.140 5.635 -8.347 1.00 64.75 145 LEU A N 1
ATOM 1103 C CA . LEU A 1 145 ? -6.154 5.555 -7.259 1.00 64.75 145 LEU A CA 1
ATOM 1104 C C . LEU A 1 145 ? -5.180 6.750 -7.225 1.00 64.75 145 LEU A C 1
ATOM 1106 O O . LEU A 1 145 ? -4.185 6.715 -6.508 1.00 64.75 145 LEU A O 1
ATOM 1110 N N . GLY A 1 146 ? -5.445 7.815 -7.989 1.00 54.72 146 GLY A N 1
ATOM 1111 C CA . GLY A 1 146 ? -4.621 9.027 -7.966 1.00 54.72 146 GLY A CA 1
ATOM 1112 C C . GLY A 1 146 ? -3.260 8.877 -8.650 1.00 54.72 146 GLY A C 1
ATOM 1113 O O . GLY A 1 146 ? -2.406 9.741 -8.496 1.00 54.72 146 GLY A O 1
ATOM 1114 N N . LEU A 1 147 ? -3.060 7.822 -9.451 1.00 52.47 147 LEU A N 1
ATOM 1115 C CA . LEU A 1 147 ? -1.909 7.717 -10.361 1.00 52.47 147 LEU A CA 1
ATOM 1116 C C . LEU A 1 147 ? -2.038 8.647 -11.584 1.00 52.47 147 LEU A C 1
ATOM 1118 O O . LEU A 1 147 ? -1.105 8.766 -12.371 1.00 52.47 147 LEU A O 1
ATOM 1122 N N . VAL A 1 148 ? -3.184 9.321 -11.733 1.00 44.62 148 VAL A N 1
ATOM 1123 C CA . VAL A 1 148 ? -3.359 10.470 -12.624 1.00 44.62 148 VAL A CA 1
ATOM 1124 C C . VAL A 1 148 ? -3.121 11.719 -11.783 1.00 44.62 148 VAL A C 1
ATOM 1126 O O . VAL A 1 148 ? -3.986 12.126 -11.007 1.00 44.62 148 VAL A O 1
ATOM 1129 N N . SER A 1 149 ? -1.947 12.329 -11.920 1.00 38.66 149 SER A N 1
ATOM 1130 C CA . SER A 1 149 ? -1.747 13.710 -11.500 1.00 38.66 149 SER A CA 1
ATOM 1131 C C . SER A 1 149 ? -2.781 14.571 -12.226 1.00 38.66 149 SER A C 1
ATOM 1133 O O . SER A 1 149 ? -2.737 14.754 -13.442 1.00 38.66 149 SER A O 1
ATOM 1135 N N . ASN A 1 150 ? -3.765 15.057 -11.471 1.00 35.97 150 ASN A N 1
ATOM 1136 C CA . ASN A 1 150 ? -4.740 16.015 -11.956 1.00 35.97 150 ASN A CA 1
ATOM 1137 C C . ASN A 1 150 ? -3.992 17.303 -12.314 1.00 35.97 150 ASN A C 1
ATOM 1139 O O . ASN A 1 150 ? -3.647 18.109 -11.451 1.00 35.97 150 ASN A O 1
ATOM 1143 N N . GLN A 1 151 ? -3.723 17.481 -13.602 1.00 41.38 151 GLN A N 1
ATOM 1144 C CA . GLN A 1 151 ? -3.388 18.761 -14.198 1.00 41.38 151 GLN A CA 1
ATOM 1145 C C . GLN A 1 151 ? -4.656 19.631 -14.176 1.00 41.38 151 GLN A C 1
ATOM 1147 O O . GLN A 1 151 ? -5.316 19.800 -15.191 1.00 41.38 151 GLN A O 1
ATOM 1152 N N . ALA A 1 152 ? -5.032 20.119 -12.992 1.00 40.19 152 ALA A N 1
ATOM 1153 C CA . ALA A 1 152 ? -6.036 21.160 -12.794 1.00 40.19 152 ALA A CA 1
ATOM 1154 C C . ALA A 1 152 ? -5.988 21.669 -11.344 1.00 40.19 152 ALA A C 1
ATOM 1156 O O . ALA A 1 152 ? -6.881 21.384 -10.555 1.00 40.19 152 ALA A O 1
ATOM 1157 N N . ASP A 1 153 ? -4.948 22.430 -10.997 1.00 38.62 153 ASP A N 1
ATOM 1158 C CA . ASP A 1 153 ? -5.132 23.543 -10.059 1.00 38.62 153 ASP A CA 1
ATOM 1159 C C . ASP A 1 153 ? -4.126 24.658 -10.373 1.00 38.62 153 ASP A C 1
ATOM 1161 O O . ASP A 1 153 ? -3.017 24.745 -9.853 1.00 38.62 153 ASP A O 1
ATOM 1165 N N . GLY A 1 154 ? -4.506 25.457 -11.365 1.00 39.16 154 GLY A N 1
ATOM 1166 C CA . GLY A 1 154 ? -3.730 26.565 -11.907 1.00 39.16 154 GLY A CA 1
ATOM 1167 C C . GLY A 1 154 ? -4.648 27.602 -12.541 1.00 39.16 154 GLY A C 1
ATOM 1168 O O . GLY A 1 154 ? -4.389 28.063 -13.645 1.00 39.16 154 GLY A O 1
ATOM 1169 N N . ALA A 1 155 ? -5.762 27.918 -11.879 1.00 46.84 155 ALA A N 1
ATOM 1170 C CA . ALA A 1 155 ? -6.571 29.088 -12.187 1.00 46.84 155 ALA A CA 1
ATOM 1171 C C . ALA A 1 155 ? -7.446 29.438 -10.980 1.00 46.84 155 ALA A C 1
ATOM 1173 O O . ALA A 1 155 ? -8.575 28.973 -10.878 1.00 46.84 155 ALA A O 1
ATOM 1174 N N . THR A 1 156 ? -6.943 30.262 -10.061 1.00 40.56 156 THR A N 1
ATOM 1175 C CA . THR A 1 156 ? -7.559 31.554 -9.703 1.00 40.56 156 THR A CA 1
ATOM 1176 C C . THR A 1 156 ? -6.881 32.175 -8.477 1.00 40.56 156 THR A C 1
ATOM 1178 O O . THR A 1 156 ? -6.905 31.608 -7.390 1.00 40.56 156 THR A O 1
ATOM 1181 N N . LYS A 1 157 ? -6.435 33.419 -8.699 1.00 35.72 157 LYS A N 1
ATOM 1182 C CA . LYS A 1 157 ? -5.968 34.463 -7.770 1.00 35.72 157 LYS A CA 1
ATOM 1183 C C . LYS A 1 157 ? -4.484 34.484 -7.429 1.00 35.72 157 LYS A C 1
ATOM 1185 O O . LYS A 1 157 ? -4.003 33.584 -6.720 1.00 35.72 157 LYS A O 1
#

Foldseek 3Di:
DVVVVVVVVVVVVVVVVVVVVCVVVVVCVVPDPPPPPDPDPVVVCVVVVVVVVVVVVVVCCVVDPVNVVVCVCQPPPDPVSNVVSVQVVCVVVVHGCVNQQAPFQLRVLVVVLVVDPDPVVNVVSVVVCVVCVVVVRRRPGPNVVCPDPPPDDDDDD

Solvent-accessible surface area (backbone atoms only — not comparable to full-atom values): 9079 Å² total; per-residue (Å²): 110,70,70,59,54,52,51,51,54,50,51,53,51,51,51,54,50,52,51,53,50,50,50,54,52,49,51,49,58,71,70,46,81,81,76,78,79,71,79,65,59,67,58,51,49,53,52,52,48,50,53,48,48,52,54,48,51,53,49,50,40,76,72,28,70,67,50,42,48,49,39,64,68,42,58,79,86,46,73,69,58,27,53,51,45,50,52,54,54,29,57,75,70,76,46,50,66,83,78,44,36,81,30,25,46,42,55,49,45,51,51,49,44,74,73,49,90,48,69,69,58,34,54,52,42,52,52,48,46,50,52,33,49,75,69,67,49,22,78,39,33,44,46,73,72,58,79,52,79,75,92,76,88,86,83,84,135

Mean predicted aligned error: 20.37 Å